Protein AF-A0AAD3RB46-F1 (afdb_monomer_lite)

Sequence (66 aa):
MLNRVQTCGYAKKVVAKGKGKGMLKEELKGPEVCKDAFRLTTHAVGVNIFKQGEDPKLKPPEEYPE

InterPro domains:
  IPR013870 Large ribosomal subunit protein mL54 [PF08561] (38-66)
  IPR013870 Large ribosomal subunit protein mL54 [PTHR28595] (7-66)

Organism: Lates japonicus (NCBI:txid270547)

Secondary structure (DSSP, 8-state):
--------TT----------S--------PPPPP--HHHHHHB-TT---SSSS-PPBPPPGGGS--

pLDDT: mean 72.41, std 17.86, range [42.19, 94.75]

Structure (mmCIF, N/CA/C/O backbone):
data_AF-A0AAD3RB46-F1
#
_entry.id   AF-A0AAD3RB46-F1
#
loop_
_atom_site.group_PDB
_atom_site.id
_atom_site.type_symbol
_atom_site.label_atom_id
_atom_site.label_alt_id
_atom_site.label_comp_id
_atom_site.label_asym_id
_atom_site.label_entity_id
_atom_site.label_seq_id
_atom_site.pdbx_PDB_ins_code
_atom_site.Cartn_x
_atom_site.Cartn_y
_atom_site.Cartn_z
_atom_site.occupancy
_atom_site.B_iso_or_equiv
_atom_site.auth_seq_id
_atom_site.auth_comp_id
_atom_site.auth_asym_id
_atom_site.auth_atom_id
_atom_site.pdbx_PDB_model_num
ATOM 1 N N . MET A 1 1 ? 14.229 32.394 1.523 1.00 42.19 1 MET A N 1
ATOM 2 C CA . MET A 1 1 ? 13.890 30.963 1.674 1.00 42.19 1 MET A CA 1
ATOM 3 C C . MET A 1 1 ? 14.089 30.300 0.318 1.00 42.19 1 MET A C 1
ATOM 5 O O . MET A 1 1 ? 13.326 30.583 -0.594 1.00 42.19 1 MET A O 1
ATOM 9 N N . LEU A 1 2 ? 15.177 29.544 0.127 1.00 47.47 2 LEU A N 1
ATOM 10 C CA . LEU A 1 2 ? 15.452 28.855 -1.139 1.00 47.47 2 LEU A CA 1
ATOM 11 C C . LEU A 1 2 ? 14.730 27.504 -1.125 1.00 47.47 2 LEU A C 1
ATOM 13 O O . LEU A 1 2 ? 15.116 26.605 -0.381 1.00 47.47 2 LEU A O 1
ATOM 17 N N . ASN A 1 3 ? 13.691 27.364 -1.944 1.00 55.59 3 ASN A N 1
ATOM 18 C CA . ASN A 1 3 ? 13.048 26.077 -2.182 1.00 55.59 3 ASN A CA 1
ATOM 19 C C . ASN A 1 3 ? 14.045 25.153 -2.898 1.00 55.59 3 ASN A C 1
ATOM 21 O O . ASN A 1 3 ? 14.292 25.290 -4.097 1.00 55.59 3 ASN A O 1
ATOM 25 N N . ARG A 1 4 ? 14.658 24.228 -2.151 1.00 56.88 4 ARG A N 1
ATOM 26 C CA . ARG A 1 4 ? 15.530 23.176 -2.685 1.00 56.88 4 ARG A CA 1
ATOM 27 C C . ARG A 1 4 ? 14.659 22.134 -3.381 1.00 56.88 4 ARG A C 1
ATOM 29 O O . ARG A 1 4 ? 14.233 21.158 -2.773 1.00 56.88 4 ARG A O 1
ATOM 36 N N . VAL A 1 5 ? 14.392 22.361 -4.663 1.00 64.38 5 VAL A N 1
ATOM 37 C CA . VAL A 1 5 ? 13.777 21.365 -5.546 1.00 64.38 5 VAL A CA 1
ATOM 38 C C . VAL A 1 5 ? 14.692 20.140 -5.575 1.00 64.38 5 VAL A C 1
ATOM 40 O O . VAL A 1 5 ? 15.859 20.243 -5.953 1.00 64.38 5 VAL A O 1
ATOM 43 N N . GLN A 1 6 ? 14.189 18.985 -5.134 1.00 58.22 6 GLN A N 1
ATOM 44 C CA . GLN A 1 6 ? 14.916 17.723 -5.233 1.00 58.22 6 GLN A CA 1
ATOM 45 C C . GLN A 1 6 ? 14.953 17.304 -6.703 1.00 58.22 6 GLN A C 1
ATOM 47 O O . GLN A 1 6 ? 14.024 16.695 -7.226 1.00 58.22 6 GLN A O 1
ATOM 52 N N . THR A 1 7 ? 16.021 17.675 -7.402 1.00 56.75 7 THR A N 1
ATOM 53 C CA . THR A 1 7 ? 16.279 17.179 -8.749 1.00 56.75 7 THR A CA 1
ATOM 54 C C . THR A 1 7 ? 16.808 15.758 -8.636 1.00 56.75 7 THR A C 1
ATOM 56 O O . THR A 1 7 ? 17.927 15.499 -8.194 1.00 56.75 7 THR A O 1
ATOM 59 N N . CYS A 1 8 ? 15.973 14.800 -9.018 1.00 54.59 8 CYS A N 1
ATOM 60 C CA . CYS A 1 8 ? 16.408 13.429 -9.182 1.00 54.59 8 CYS A CA 1
ATOM 61 C C . CYS A 1 8 ? 17.359 13.363 -10.390 1.00 54.59 8 CYS A C 1
ATOM 63 O O . CYS A 1 8 ? 16.939 13.473 -11.541 1.00 54.59 8 CYS A O 1
ATOM 65 N N . GLY A 1 9 ? 18.659 13.216 -10.127 1.00 57.91 9 GLY A N 1
ATOM 66 C CA . GLY A 1 9 ? 19.722 13.218 -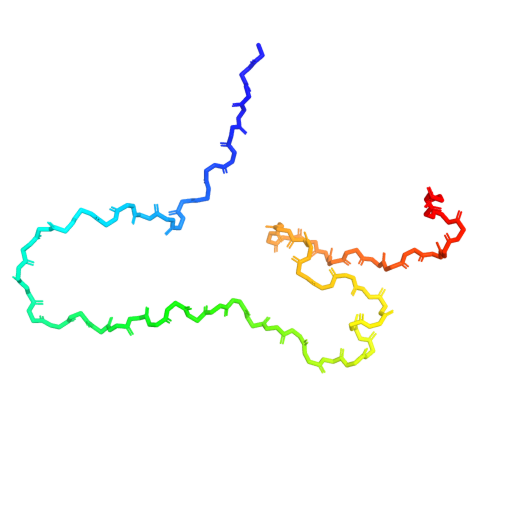11.141 1.00 57.91 9 GLY A CA 1
ATOM 67 C 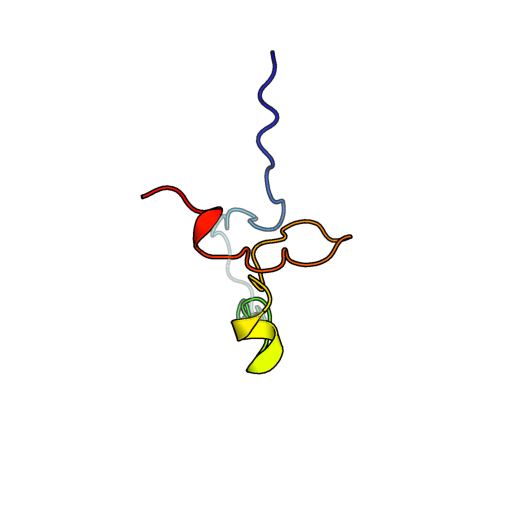C . GLY A 1 9 ? 19.692 12.050 -12.137 1.00 57.91 9 GLY A C 1
ATOM 68 O O . GLY A 1 9 ? 20.610 11.934 -12.942 1.00 57.91 9 GLY A O 1
ATOM 69 N N . TYR A 1 10 ? 18.668 11.190 -12.101 1.00 56.31 10 TYR A N 1
ATOM 70 C CA . TYR A 1 10 ? 18.514 10.075 -13.038 1.00 56.31 10 TYR A CA 1
ATOM 71 C C . TYR A 1 10 ? 18.056 10.527 -14.435 1.00 56.31 10 TYR A C 1
ATOM 73 O O . TYR A 1 10 ? 18.340 9.857 -15.424 1.00 56.31 10 TYR A O 1
ATOM 81 N N . ALA A 1 11 ? 17.364 11.664 -14.553 1.00 56.66 11 ALA A N 1
ATOM 82 C CA . ALA A 1 11 ? 16.827 12.126 -15.830 1.00 56.66 11 ALA A CA 1
ATOM 83 C C . ALA A 1 11 ? 17.835 13.026 -16.561 1.00 56.66 11 ALA A C 1
ATOM 85 O O . ALA A 1 11 ? 17.732 14.255 -16.565 1.00 56.66 11 ALA A O 1
ATOM 86 N N . LYS A 1 12 ? 18.829 12.414 -17.214 1.00 57.91 12 LYS A N 1
ATOM 87 C CA . LYS A 1 12 ? 19.683 13.122 -18.176 1.00 57.91 12 LYS A CA 1
ATOM 88 C C . LYS A 1 12 ? 18.826 13.470 -19.396 1.00 57.91 12 LYS A C 1
ATOM 90 O O . LYS A 1 12 ? 18.424 12.578 -20.138 1.00 57.91 12 LYS A O 1
ATOM 95 N N . LYS A 1 13 ? 18.526 14.760 -19.606 1.00 58.59 13 LYS A N 1
ATOM 96 C CA . LYS A 1 13 ? 17.868 15.231 -20.838 1.00 58.59 13 LYS A CA 1
ATOM 97 C C . LYS A 1 13 ? 18.645 14.687 -22.041 1.00 58.59 13 LYS A C 1
ATOM 99 O O . LYS A 1 13 ? 19.818 15.014 -22.218 1.00 58.59 13 LYS A O 1
ATOM 104 N N . VAL A 1 14 ? 17.999 13.848 -22.847 1.00 50.84 14 VAL A N 1
ATOM 105 C CA . VAL A 1 14 ? 18.591 13.293 -24.065 1.00 50.84 14 VAL A CA 1
ATOM 106 C C . VAL A 1 14 ? 18.711 14.402 -25.110 1.00 50.84 14 VAL A C 1
ATOM 108 O O . VAL A 1 14 ? 17.752 14.761 -25.787 1.00 50.84 14 VAL A O 1
ATOM 111 N N . VAL A 1 15 ? 19.901 14.989 -25.239 1.00 51.88 15 VAL A N 1
ATOM 112 C CA . VAL A 1 15 ? 20.249 15.774 -26.427 1.00 51.88 15 VAL A CA 1
ATOM 113 C C . VAL A 1 15 ? 20.485 14.766 -27.543 1.00 51.88 15 VAL A C 1
ATOM 115 O O . VAL A 1 15 ? 21.526 14.117 -27.603 1.00 51.88 15 VAL A O 1
ATOM 118 N N . ALA A 1 16 ? 19.489 14.594 -28.408 1.00 53.66 16 ALA A N 1
ATOM 119 C CA . ALA A 1 16 ? 19.622 13.780 -29.602 1.00 53.66 16 ALA A CA 1
ATOM 120 C C . ALA A 1 16 ? 20.604 14.457 -30.573 1.00 53.66 16 ALA A C 1
ATOM 122 O O . ALA A 1 16 ? 20.222 15.314 -31.367 1.00 53.66 16 ALA A O 1
ATOM 123 N N . LYS A 1 17 ? 21.882 14.075 -30.519 1.00 48.28 17 LYS A N 1
ATOM 124 C CA . LYS A 1 17 ? 22.825 14.276 -31.622 1.00 48.28 17 LYS A CA 1
ATOM 125 C C . LYS A 1 17 ? 23.784 13.096 -31.734 1.00 48.28 17 LYS A C 1
ATOM 127 O O . LYS A 1 17 ? 24.589 12.863 -30.844 1.00 48.28 17 LYS A O 1
ATOM 132 N N . GLY A 1 18 ? 23.748 12.450 -32.898 1.00 47.97 18 GLY A N 1
ATOM 133 C CA . GLY A 1 18 ? 24.900 11.743 -33.458 1.00 47.97 18 GLY A CA 1
ATOM 134 C C . GLY A 1 18 ? 24.818 10.220 -33.436 1.00 47.97 18 GLY A C 1
ATOM 135 O O . GLY A 1 18 ? 24.908 9.591 -32.392 1.00 47.97 18 GLY A O 1
ATOM 136 N N . LYS A 1 19 ? 24.700 9.649 -34.638 1.00 51.12 19 LYS A N 1
ATOM 137 C CA . LYS A 1 19 ? 24.844 8.230 -34.991 1.00 51.12 19 LYS A CA 1
ATOM 138 C C . LYS A 1 19 ? 26.020 7.551 -34.262 1.00 51.12 19 LYS A C 1
ATOM 140 O O . LYS A 1 19 ? 27.162 7.957 -34.444 1.00 51.12 19 LYS A O 1
ATOM 145 N N . GLY A 1 20 ? 25.748 6.453 -33.557 1.00 42.91 20 GLY A N 1
ATOM 146 C CA . GLY A 1 20 ? 26.757 5.532 -33.027 1.00 42.91 20 GLY A CA 1
ATOM 147 C C . GLY A 1 20 ? 26.140 4.159 -32.765 1.00 42.91 20 GLY A C 1
ATOM 148 O O . GLY A 1 20 ? 25.203 4.037 -31.982 1.00 42.91 20 GLY A O 1
ATOM 149 N N . LYS A 1 21 ? 26.620 3.134 -33.478 1.00 51.53 21 LYS A N 1
ATOM 150 C CA . LYS A 1 21 ? 26.236 1.726 -33.301 1.00 51.53 21 LYS A CA 1
ATOM 151 C C . LYS A 1 21 ? 26.510 1.293 -31.853 1.00 51.53 21 LYS A C 1
ATOM 153 O O . LYS A 1 21 ? 27.593 1.563 -31.350 1.00 51.53 21 LYS A O 1
ATOM 158 N N . GLY A 1 22 ? 25.569 0.579 -31.232 1.00 51.66 22 GLY A N 1
ATOM 159 C CA . GLY A 1 22 ? 25.804 -0.106 -29.952 1.00 51.66 22 GLY A CA 1
ATOM 160 C C . GLY A 1 22 ? 25.130 0.500 -28.721 1.00 51.66 22 GLY A C 1
ATOM 161 O O . GLY A 1 22 ? 25.601 0.283 -27.611 1.00 51.66 22 GLY A O 1
ATOM 162 N N . MET A 1 23 ? 24.027 1.234 -28.875 1.00 47.03 23 MET A N 1
ATOM 163 C CA . MET A 1 23 ? 23.180 1.574 -27.730 1.00 47.03 23 MET A CA 1
ATOM 164 C C . MET A 1 23 ? 22.321 0.356 -27.406 1.00 47.03 23 MET A C 1
ATOM 166 O O . MET A 1 23 ? 21.245 0.173 -27.977 1.00 47.03 23 MET A O 1
ATOM 170 N N . LEU A 1 24 ? 22.842 -0.515 -26.539 1.00 49.66 24 LEU A N 1
ATOM 171 C CA . LEU A 1 24 ? 22.034 -1.488 -25.819 1.00 49.66 24 LEU A CA 1
ATOM 172 C C . LEU A 1 24 ? 20.912 -0.670 -25.189 1.00 49.66 24 LEU A C 1
ATOM 174 O O . LEU A 1 24 ? 21.162 0.222 -24.380 1.00 49.66 24 LEU A O 1
ATOM 178 N N . LYS A 1 25 ? 19.702 -0.870 -25.708 1.00 54.66 25 LYS A N 1
ATOM 179 C CA . LYS A 1 25 ? 18.483 -0.239 -25.234 1.00 54.66 25 LYS A CA 1
ATOM 180 C C . LYS A 1 25 ? 18.330 -0.763 -23.812 1.00 54.66 25 LYS A C 1
ATOM 182 O O . LYS A 1 25 ? 17.796 -1.849 -23.621 1.00 54.66 25 LYS A O 1
ATOM 187 N N . GLU A 1 26 ? 18.938 -0.076 -22.847 1.00 53.72 26 GLU A N 1
ATOM 188 C CA . GLU A 1 26 ? 18.702 -0.313 -21.432 1.00 53.72 26 GLU A CA 1
ATOM 189 C C . GLU A 1 26 ? 17.246 0.085 -21.246 1.00 53.72 26 GLU A C 1
ATOM 191 O O . GLU A 1 26 ? 16.894 1.255 -21.097 1.00 53.72 26 GLU A O 1
ATOM 196 N N . GLU A 1 27 ? 16.381 -0.894 -21.491 1.00 52.34 27 GLU A N 1
ATOM 197 C CA . GLU A 1 27 ? 14.965 -0.811 -21.242 1.00 52.34 27 GLU A CA 1
ATOM 198 C C . GLU A 1 27 ? 14.883 -0.375 -19.790 1.00 52.34 27 GLU A C 1
ATOM 200 O O . GLU A 1 27 ? 15.364 -1.096 -18.916 1.00 52.34 27 GLU A O 1
ATOM 205 N N . LEU A 1 28 ? 14.427 0.862 -19.567 1.00 54.97 28 LEU A N 1
ATOM 206 C CA . LEU A 1 28 ? 14.270 1.450 -18.245 1.00 54.97 28 LEU A CA 1
ATOM 207 C C . LEU A 1 28 ? 13.259 0.579 -17.502 1.00 54.97 28 LEU A C 1
ATOM 209 O O . LEU A 1 28 ? 12.060 0.859 -17.496 1.00 54.97 28 LEU A O 1
ATOM 213 N N . LYS A 1 29 ? 13.739 -0.538 -16.952 1.00 61.88 29 LYS A N 1
ATOM 214 C CA . LYS A 1 29 ? 12.958 -1.448 -16.139 1.00 61.88 29 LYS A CA 1
ATOM 215 C C . LYS A 1 29 ? 12.540 -0.610 -14.951 1.00 61.88 29 LYS A C 1
ATOM 217 O O . LYS A 1 29 ? 13.382 -0.100 -14.212 1.00 61.88 29 LYS A O 1
ATOM 222 N N . GLY A 1 30 ? 11.231 -0.412 -14.835 1.00 67.06 30 GLY A N 1
ATOM 223 C CA . GLY A 1 30 ? 10.657 0.238 -13.673 1.00 67.06 30 GLY A CA 1
ATOM 224 C C . GLY A 1 30 ? 11.132 -0.453 -12.392 1.00 67.06 30 GLY A C 1
ATOM 225 O O . GLY A 1 30 ? 11.575 -1.608 -12.440 1.00 67.06 30 GLY A O 1
ATOM 226 N N . PRO A 1 31 ? 11.059 0.244 -11.250 1.00 69.44 31 PRO A N 1
ATOM 227 C CA . PRO A 1 31 ? 11.389 -0.361 -9.970 1.00 69.44 31 PRO A CA 1
ATOM 228 C C . PRO A 1 31 ? 10.585 -1.651 -9.794 1.00 69.44 31 PRO A C 1
ATOM 230 O O . PRO A 1 31 ? 9.406 -1.718 -10.154 1.00 69.44 31 PRO A O 1
ATOM 233 N N . GLU A 1 32 ? 11.240 -2.690 -9.285 1.00 72.50 32 GLU A N 1
ATOM 234 C CA . GLU A 1 32 ? 10.573 -3.966 -9.061 1.00 72.50 32 GLU A CA 1
ATOM 235 C C . GLU A 1 32 ? 9.421 -3.775 -8.071 1.00 72.50 32 GLU A C 1
ATOM 237 O O . GLU A 1 32 ? 9.599 -3.265 -6.965 1.00 72.50 32 GLU A O 1
ATOM 242 N N . VAL A 1 33 ? 8.219 -4.163 -8.494 1.00 76.56 33 VAL A N 1
ATOM 243 C CA . VAL A 1 33 ? 7.015 -4.057 -7.670 1.00 76.56 33 VAL A CA 1
ATOM 244 C C 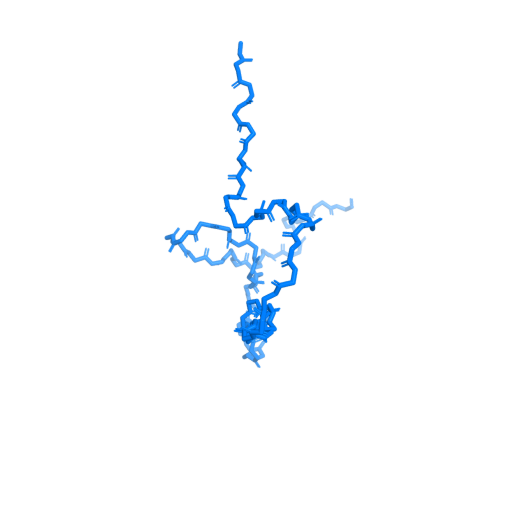. VAL A 1 33 ? 6.926 -5.292 -6.778 1.00 76.56 33 VAL A C 1
ATOM 246 O O . VAL A 1 33 ? 7.042 -6.424 -7.257 1.00 76.56 33 VAL A O 1
ATOM 249 N N . CYS A 1 34 ? 6.694 -5.083 -5.481 1.00 81.25 34 CYS A N 1
ATOM 250 C CA . CYS A 1 34 ? 6.444 -6.174 -4.545 1.00 81.25 34 CYS A CA 1
ATOM 251 C C . CYS A 1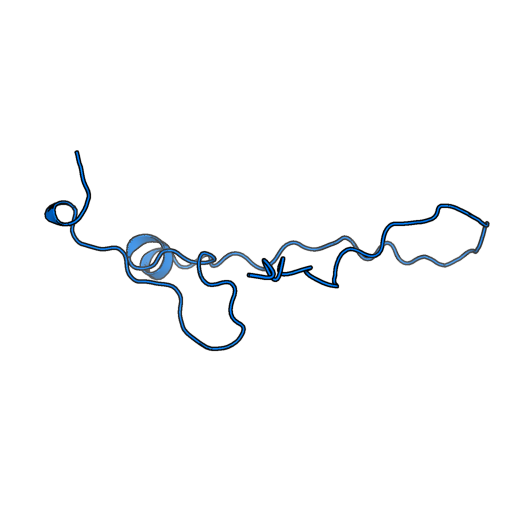 34 ? 5.167 -6.931 -4.947 1.00 81.25 34 CYS A C 1
ATOM 253 O O . CYS A 1 34 ? 4.129 -6.318 -5.178 1.00 81.25 34 CYS A O 1
ATOM 255 N N . LYS A 1 35 ? 5.244 -8.264 -5.029 1.00 86.81 35 LYS A N 1
ATOM 256 C CA . LYS A 1 35 ? 4.110 -9.149 -5.369 1.00 86.81 35 LYS A CA 1
ATOM 257 C C . LYS A 1 35 ? 3.532 -9.878 -4.154 1.00 86.81 35 LYS A C 1
ATOM 259 O O . LYS A 1 35 ? 2.663 -10.731 -4.302 1.00 86.81 35 LYS A O 1
ATOM 264 N N . ASP A 1 36 ? 4.052 -9.585 -2.968 1.00 89.31 36 ASP A N 1
ATOM 265 C CA . ASP A 1 36 ? 3.605 -10.200 -1.726 1.00 89.31 36 ASP A CA 1
ATOM 266 C C . ASP A 1 36 ? 2.254 -9.603 -1.315 1.00 89.31 36 ASP A C 1
ATOM 268 O O . ASP A 1 36 ? 2.151 -8.411 -1.016 1.00 89.31 36 ASP A O 1
ATOM 272 N N . ALA A 1 37 ? 1.213 -10.438 -1.313 1.00 87.81 37 ALA A N 1
ATOM 273 C CA . ALA A 1 37 ? -0.145 -10.007 -1.003 1.00 87.81 37 ALA A CA 1
ATOM 274 C C . ALA A 1 37 ? -0.260 -9.416 0.411 1.00 87.81 37 ALA A C 1
ATOM 276 O O . ALA A 1 37 ? -0.933 -8.406 0.597 1.00 87.81 37 ALA A O 1
ATOM 277 N N . PHE A 1 38 ? 0.436 -9.992 1.394 1.00 89.81 38 PHE A N 1
ATOM 278 C CA . PHE A 1 38 ? 0.382 -9.530 2.776 1.00 89.81 38 PHE A CA 1
ATOM 279 C C . PHE A 1 38 ? 1.040 -8.156 2.930 1.00 89.81 38 PHE A C 1
ATOM 281 O O . PHE A 1 38 ? 0.471 -7.257 3.560 1.00 89.81 38 PHE A O 1
ATOM 288 N N . ARG A 1 39 ? 2.210 -7.946 2.312 1.00 87.69 39 ARG A N 1
ATOM 289 C CA . ARG A 1 39 ? 2.880 -6.634 2.327 1.00 87.69 39 ARG A CA 1
ATOM 290 C C . ARG A 1 39 ? 2.042 -5.563 1.643 1.00 87.69 39 ARG A C 1
ATOM 292 O O . ARG A 1 39 ? 1.933 -4.471 2.190 1.00 87.69 39 ARG A O 1
ATOM 299 N N . LEU A 1 40 ? 1.412 -5.883 0.513 1.00 89.62 40 LEU A N 1
ATOM 300 C CA . LEU A 1 40 ? 0.545 -4.949 -0.213 1.00 89.62 40 LEU A CA 1
ATOM 301 C C . LEU A 1 40 ? -0.713 -4.557 0.581 1.00 89.62 40 LEU A C 1
ATOM 303 O O . LEU A 1 40 ? -1.195 -3.440 0.433 1.00 89.62 40 LEU A O 1
ATOM 307 N N . THR A 1 41 ? -1.230 -5.439 1.444 1.00 87.94 41 THR A N 1
ATOM 308 C CA . THR A 1 41 ? -2.393 -5.136 2.304 1.00 87.94 41 THR A CA 1
ATOM 309 C C . THR A 1 41 ? -2.054 -4.422 3.608 1.00 87.94 41 THR A C 1
ATOM 311 O O . THR A 1 41 ? -2.951 -3.928 4.277 1.00 87.94 41 THR A O 1
ATOM 314 N N . THR A 1 42 ? -0.784 -4.401 4.014 1.00 91.19 42 THR A N 1
ATOM 315 C CA . THR A 1 42 ? -0.370 -3.866 5.324 1.00 91.19 42 THR A CA 1
ATOM 316 C C . THR A 1 42 ? 0.472 -2.601 5.209 1.00 91.19 42 THR A C 1
ATOM 318 O O . THR A 1 42 ? 0.487 -1.793 6.135 1.00 91.19 42 THR A O 1
ATOM 321 N N . HIS A 1 43 ? 1.173 -2.413 4.091 1.00 92.06 43 HIS A N 1
ATOM 322 C CA . HIS A 1 43 ? 2.086 -1.299 3.864 1.00 92.06 43 HIS A CA 1
ATOM 323 C C . HIS A 1 43 ? 1.824 -0.667 2.499 1.00 92.06 43 HIS A C 1
ATOM 325 O O . HIS A 1 43 ? 1.531 -1.353 1.520 1.00 92.06 43 HIS A O 1
ATOM 331 N N . ALA A 1 44 ? 2.003 0.648 2.419 1.00 89.75 44 ALA A N 1
ATOM 332 C CA . ALA A 1 44 ? 1.956 1.374 1.160 1.00 89.75 44 ALA A CA 1
ATOM 333 C C . ALA A 1 44 ? 3.316 1.260 0.453 1.00 89.75 44 ALA A C 1
ATOM 335 O O . ALA A 1 44 ? 4.158 2.154 0.534 1.00 89.75 44 ALA A O 1
ATOM 336 N N . VAL A 1 45 ? 3.547 0.112 -0.189 1.00 89.88 45 VAL A N 1
ATOM 337 C CA . VAL A 1 45 ? 4.819 -0.202 -0.854 1.00 89.88 45 VAL A CA 1
ATOM 338 C C . VAL A 1 45 ? 5.110 0.800 -1.976 1.00 89.88 45 VAL A C 1
ATOM 340 O O . VAL A 1 45 ? 4.264 1.031 -2.839 1.00 89.88 45 VAL A O 1
ATOM 343 N N . GLY A 1 46 ? 6.321 1.360 -1.992 1.00 86.44 46 GLY A N 1
ATOM 344 C CA . GLY A 1 46 ? 6.768 2.307 -3.018 1.00 86.44 46 GLY A CA 1
ATOM 345 C C . GLY A 1 46 ? 6.409 3.770 -2.741 1.00 86.44 46 GLY A C 1
ATOM 346 O O . GLY A 1 46 ? 6.630 4.619 -3.605 1.00 86.44 46 GLY A O 1
ATOM 347 N N . VAL A 1 47 ? 5.881 4.084 -1.554 1.00 88.75 47 VAL A N 1
ATOM 348 C CA . VAL A 1 47 ? 5.646 5.470 -1.114 1.00 88.75 47 VAL A CA 1
ATOM 349 C C . VAL A 1 47 ? 6.923 6.084 -0.538 1.00 88.75 47 VAL A C 1
ATOM 351 O O . VAL A 1 47 ? 7.139 7.293 -0.658 1.00 88.75 47 VAL A O 1
ATOM 354 N N . ASN A 1 48 ? 7.802 5.274 0.059 1.00 88.00 48 ASN A N 1
ATOM 355 C CA . ASN A 1 48 ? 9.074 5.761 0.566 1.00 88.00 48 ASN A CA 1
ATOM 356 C C . ASN A 1 48 ? 10.087 5.985 -0.574 1.00 88.00 48 ASN A C 1
ATOM 358 O O . ASN A 1 48 ? 10.548 5.049 -1.222 1.00 88.00 48 ASN A O 1
ATOM 362 N N . ILE A 1 49 ? 10.482 7.245 -0.784 1.00 86.12 49 ILE A N 1
ATOM 363 C CA . ILE A 1 49 ? 11.493 7.644 -1.781 1.00 86.12 49 ILE A CA 1
ATOM 364 C C . ILE A 1 49 ? 12.929 7.661 -1.232 1.00 86.12 49 ILE A C 1
ATOM 366 O O . ILE A 1 49 ? 13.883 7.887 -1.982 1.00 86.12 49 ILE A O 1
ATOM 370 N N . PHE A 1 50 ? 13.109 7.474 0.077 1.00 86.19 50 PHE A N 1
ATOM 371 C CA . PHE A 1 50 ? 14.424 7.471 0.705 1.00 86.19 50 PHE A CA 1
ATOM 372 C C . PHE A 1 50 ? 15.088 6.098 0.574 1.00 86.19 50 PHE A C 1
ATOM 374 O O . PHE A 1 50 ? 14.450 5.059 0.697 1.00 86.19 50 PHE A O 1
ATOM 381 N N . LYS A 1 51 ? 16.413 6.085 0.380 1.00 82.88 51 LYS A N 1
ATOM 382 C CA . LYS A 1 51 ? 17.201 4.837 0.313 1.00 82.88 51 LYS A CA 1
ATOM 383 C C . LYS A 1 51 ? 17.290 4.101 1.654 1.00 82.88 51 LYS A C 1
ATOM 385 O O . LYS A 1 51 ? 17.670 2.937 1.684 1.00 82.88 51 LYS A O 1
ATOM 390 N N . GLN A 1 52 ? 17.033 4.809 2.750 1.00 85.69 52 GLN A N 1
ATOM 391 C CA . GLN A 1 52 ? 17.041 4.292 4.113 1.00 85.69 52 GLN A CA 1
ATOM 392 C C . GLN A 1 52 ? 15.675 4.574 4.735 1.00 85.69 52 GLN A C 1
ATOM 394 O O . GLN A 1 52 ? 15.160 5.684 4.606 1.00 85.69 52 GLN A O 1
ATOM 399 N N . GLY A 1 53 ? 15.113 3.571 5.405 1.00 83.50 53 GLY A N 1
ATOM 400 C CA . GLY A 1 53 ? 13.758 3.596 5.952 1.00 83.50 53 GLY A CA 1
ATOM 401 C C . GLY A 1 53 ? 12.853 2.571 5.270 1.00 83.50 53 GLY A C 1
ATOM 402 O O . GLY A 1 53 ? 13.174 2.061 4.199 1.00 83.50 53 GLY A O 1
ATOM 403 N N . GLU A 1 54 ? 11.726 2.268 5.900 1.00 86.75 54 GLU A N 1
ATOM 404 C CA . GLU A 1 54 ? 10.719 1.349 5.364 1.00 86.75 54 GLU A CA 1
ATOM 405 C C . GLU A 1 54 ? 9.502 2.110 4.837 1.00 86.75 54 GLU A C 1
ATOM 407 O O . GLU A 1 54 ? 9.266 3.267 5.193 1.00 86.75 54 GLU A O 1
ATOM 412 N N . ASP A 1 55 ? 8.732 1.453 3.972 1.00 90.50 55 ASP A N 1
ATOM 413 C CA . ASP A 1 55 ? 7.442 1.971 3.532 1.00 90.50 55 ASP A CA 1
ATOM 414 C C . ASP A 1 55 ? 6.465 2.096 4.712 1.00 90.50 55 ASP A C 1
ATOM 416 O O . ASP A 1 55 ? 6.437 1.232 5.597 1.00 90.50 55 ASP A O 1
ATOM 420 N N . PRO A 1 56 ? 5.639 3.155 4.737 1.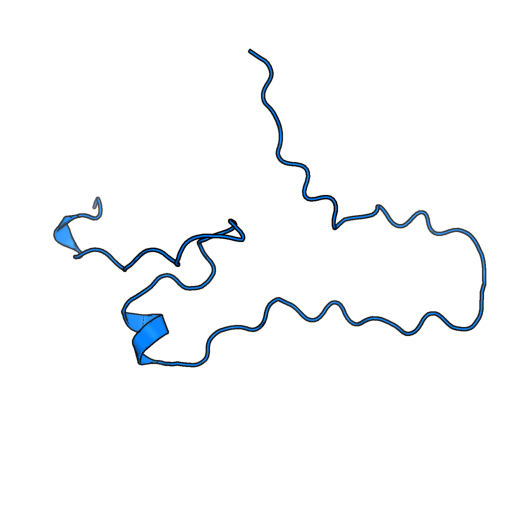00 90.81 56 PRO A N 1
ATOM 421 C CA . PRO A 1 56 ? 4.698 3.368 5.821 1.00 90.81 56 PRO A CA 1
ATOM 422 C C . PRO A 1 56 ? 3.631 2.268 5.856 1.00 90.81 56 PRO A C 1
ATOM 424 O O . PRO A 1 56 ? 3.123 1.820 4.823 1.00 90.81 56 PRO A O 1
ATOM 427 N N . LYS A 1 57 ? 3.258 1.863 7.073 1.00 94.06 57 LYS A N 1
ATOM 428 C CA . LYS A 1 57 ? 2.104 0.991 7.315 1.00 94.06 57 LYS A CA 1
ATOM 429 C C . LYS A 1 57 ? 0.808 1.724 6.998 1.00 94.06 57 LYS A C 1
ATOM 431 O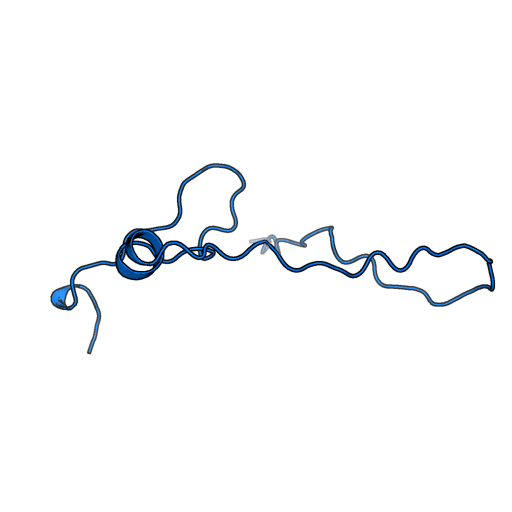 O . LYS A 1 57 ? 0.700 2.928 7.241 1.00 94.06 57 LYS A O 1
ATOM 436 N N . LEU A 1 58 ? -0.172 0.984 6.490 1.00 92.81 58 LEU A N 1
ATOM 437 C CA . LEU A 1 58 ? -1.530 1.489 6.351 1.00 92.81 58 LEU A CA 1
ATOM 438 C C . LEU A 1 58 ? -2.109 1.735 7.742 1.00 92.81 58 LEU A C 1
ATOM 440 O O . LEU A 1 58 ? -1.978 0.903 8.644 1.00 92.81 58 LEU A O 1
ATOM 444 N N . LYS A 1 59 ? -2.697 2.914 7.910 1.00 91.88 59 LYS A N 1
ATOM 445 C CA . LYS A 1 59 ? -3.349 3.309 9.151 1.00 91.88 59 LYS A CA 1
ATOM 446 C C . LYS A 1 59 ? -4.754 2.700 9.223 1.00 91.88 59 LYS A C 1
ATOM 448 O O . LYS A 1 59 ? -5.287 2.277 8.195 1.00 91.88 59 LYS A O 1
ATOM 453 N N . PRO A 1 60 ? -5.354 2.625 10.417 1.00 93.62 60 PRO A N 1
ATOM 454 C CA . PRO A 1 60 ? -6.765 2.293 10.544 1.00 93.62 60 PRO A CA 1
ATOM 455 C C . PRO A 1 60 ? -7.647 3.359 9.856 1.00 93.62 60 PRO A C 1
ATOM 457 O O . PRO A 1 60 ? -7.236 4.520 9.759 1.00 93.62 60 PRO A O 1
ATOM 460 N N . PRO A 1 61 ? -8.833 2.980 9.342 1.00 90.19 61 PRO A N 1
ATOM 461 C CA . PRO A 1 61 ? -9.702 3.865 8.564 1.00 90.19 61 PRO A CA 1
ATOM 462 C C . PRO A 1 61 ? -10.125 5.123 9.334 1.00 90.19 61 PRO A C 1
ATOM 464 O O . PRO A 1 61 ? -10.263 6.177 8.730 1.00 90.19 61 PRO A O 1
ATOM 467 N N . GLU A 1 62 ? -10.244 5.046 10.660 1.00 94.75 62 GLU A N 1
ATOM 468 C CA . GLU A 1 62 ? -10.645 6.157 11.530 1.00 94.75 62 GLU A CA 1
ATOM 469 C C . GLU A 1 62 ? -9.601 7.286 11.603 1.00 94.75 62 GLU A C 1
ATOM 471 O O . GLU A 1 62 ? -9.920 8.404 12.002 1.00 94.75 62 GLU A O 1
ATOM 476 N N . GLU A 1 63 ? -8.343 7.013 11.239 1.00 94.00 63 GLU A N 1
ATOM 477 C CA . GLU A 1 63 ? -7.299 8.041 11.144 1.00 94.00 63 GLU A CA 1
ATOM 478 C C . GLU A 1 63 ? -7.320 8.794 9.806 1.00 94.00 63 GLU A C 1
ATOM 480 O O . GLU A 1 63 ? -6.590 9.780 9.651 1.00 94.00 63 GLU A O 1
ATOM 485 N N . TYR A 1 64 ? -8.108 8.333 8.832 1.00 92.75 64 TYR A N 1
ATOM 486 C CA . TYR A 1 64 ? -8.249 9.011 7.552 1.00 92.75 64 TYR A CA 1
ATOM 487 C C . TYR A 1 64 ? -9.428 9.988 7.595 1.00 92.75 64 TYR A C 1
ATOM 489 O O . TYR A 1 64 ? -10.472 9.673 8.162 1.00 92.75 64 TYR A O 1
ATOM 497 N N . PRO A 1 65 ? -9.267 11.191 7.021 1.00 94.31 65 PRO A N 1
ATOM 498 C CA . PRO A 1 65 ? -10.367 12.137 6.907 1.00 94.31 65 PRO A CA 1
ATOM 499 C C . PRO A 1 65 ? -11.469 11.591 5.988 1.00 94.31 65 PRO A C 1
ATOM 501 O O . PRO A 1 65 ? -11.176 10.837 5.057 1.00 94.31 65 PRO A O 1
ATOM 504 N N . GLU A 1 66 ? -12.704 12.021 6.255 1.00 88.50 66 GLU A N 1
ATOM 505 C CA . GLU A 1 66 ? -13.885 11.810 5.399 1.00 88.50 66 GLU A CA 1
ATOM 506 C C . GLU A 1 66 ? -13.760 12.538 4.048 1.00 88.50 66 GLU A C 1
ATOM 508 O O . GLU A 1 66 ? -13.279 13.700 4.036 1.00 88.50 66 GLU A O 1
#

Radius of gyration: 19.13 Å; chains: 1; bounding box: 41×41×46 Å

Foldseek 3Di:
DDDPDPPPVPDDPDPDDDDDPDPPCPPCPPDDDDPDPVCVQFFPPPPDPDPDDDGHTDDPPVPDDD